Protein AF-A0A7S3JLD2-F1 (afdb_monomer_lite)

pLDDT: mean 81.45, std 19.51, range [43.16, 98.62]

Foldseek 3Di:
DKDWDDDQQQQKIFIADPVRHGDWFWKKWKWFQFPVRDIDTQDIDIAHNRRMDRRQPDDLVVLVGGAKMWMWTQDPPRGIDIDIHGHNPVSNVVVVVVVVVPPDPVVVVVVVVVVVVVVVVVPPDD

Sequence (126 aa):
SLKVAINENFGELKVTDQSEKPLAKVYVKAFSKENNGTVKFFKDGYTDIRGKFEYAQINSKKLNSVEKFAILVMSDEHGSMTREAKVPSNLVKDTEEMVTFLQPSSMNKLAHQQVRSMNRMKYKVK

Secondary structure (DSSP, 8-state):
--EEEEETTTTEEEEE-TT--B-TT-EEEEEEEETTS-EEEEEEEE--TTSEEESS-S-GGGTTTEEEEEEEEEETTTEEEEEEEEPPHHHHHHHHHHHHHTS-HHHHHHHHHHHHHHHHHHTS--

Structure (mmCIF, N/CA/C/O backbone):
data_AF-A0A7S3JLD2-F1
#
_entry.id   AF-A0A7S3JLD2-F1
#
loop_
_atom_site.group_PDB
_atom_site.id
_atom_site.type_symbol
_atom_site.label_atom_id
_atom_site.label_alt_id
_atom_site.label_comp_id
_atom_site.label_asym_id
_atom_site.label_entity_id
_atom_site.label_seq_id
_atom_site.pdbx_PDB_ins_code
_atom_site.Cartn_x
_atom_site.Cartn_y
_atom_site.Cartn_z
_atom_site.occupancy
_atom_site.B_iso_or_equiv
_atom_site.auth_seq_id
_atom_site.auth_comp_id
_atom_site.auth_asym_id
_atom_site.auth_atom_id
_atom_site.pdbx_PDB_model_num
ATOM 1 N N . SER A 1 1 ? 16.323 -5.770 -7.255 1.00 90.00 1 SER A N 1
ATOM 2 C CA . SER A 1 1 ? 15.671 -5.519 -5.953 1.00 90.00 1 SER A CA 1
ATOM 3 C C . SER A 1 1 ? 14.778 -4.300 -6.071 1.00 90.00 1 SER A C 1
ATOM 5 O O . SER A 1 1 ? 15.231 -3.293 -6.613 1.00 90.00 1 SER A O 1
ATOM 7 N N . LEU A 1 2 ? 13.532 -4.390 -5.612 1.00 96.25 2 LEU A N 1
ATOM 8 C CA . LEU A 1 2 ? 12.576 -3.280 -5.650 1.00 96.25 2 LEU A CA 1
ATOM 9 C C . LEU A 1 2 ? 12.772 -2.296 -4.482 1.00 96.25 2 LEU A C 1
ATOM 11 O O . LEU A 1 2 ? 13.235 -2.671 -3.404 1.00 96.25 2 LEU A O 1
ATOM 15 N N . LYS A 1 3 ? 12.381 -1.041 -4.691 1.00 97.88 3 LYS A N 1
ATOM 16 C CA . LYS A 1 3 ? 12.271 0.016 -3.680 1.00 97.88 3 LYS A CA 1
ATOM 17 C C . LYS A 1 3 ? 10.809 0.430 -3.544 1.00 97.88 3 LYS A C 1
ATOM 19 O O . LYS A 1 3 ? 10.086 0.480 -4.534 1.00 97.88 3 LYS A O 1
ATOM 24 N N . VAL A 1 4 ? 10.382 0.745 -2.321 1.00 98.12 4 VAL A N 1
ATOM 25 C CA . VAL A 1 4 ? 9.025 1.234 -2.027 1.00 98.12 4 VAL A CA 1
ATOM 26 C C . VAL A 1 4 ? 9.120 2.524 -1.233 1.00 98.12 4 VAL A C 1
ATOM 28 O O . VAL A 1 4 ? 9.676 2.529 -0.132 1.00 98.12 4 VAL A O 1
ATOM 31 N N . ALA A 1 5 ? 8.537 3.586 -1.779 1.00 97.81 5 ALA A N 1
ATOM 32 C CA . ALA A 1 5 ? 8.302 4.847 -1.091 1.00 97.81 5 ALA A CA 1
ATOM 33 C C . ALA A 1 5 ? 6.813 4.959 -0.743 1.00 97.81 5 ALA A C 1
ATOM 35 O O . ALA A 1 5 ? 5.963 4.771 -1.611 1.00 97.81 5 ALA A O 1
ATOM 36 N N . ILE A 1 6 ? 6.495 5.257 0.517 1.00 97.00 6 ILE A N 1
ATOM 37 C CA . ILE A 1 6 ? 5.117 5.423 0.994 1.00 97.00 6 ILE A CA 1
ATOM 38 C C . ILE A 1 6 ? 4.848 6.901 1.223 1.00 97.00 6 ILE A C 1
ATOM 40 O O . ILE A 1 6 ? 5.637 7.588 1.868 1.00 97.00 6 ILE A O 1
ATOM 44 N N . ASN A 1 7 ? 3.715 7.369 0.713 1.00 94.44 7 ASN A N 1
ATOM 45 C CA . ASN A 1 7 ? 3.199 8.699 0.965 1.00 94.44 7 ASN A CA 1
ATOM 46 C C . ASN A 1 7 ? 1.914 8.591 1.793 1.00 94.44 7 ASN A C 1
ATOM 48 O O . ASN A 1 7 ? 0.805 8.475 1.264 1.00 94.44 7 ASN A O 1
ATOM 52 N N . GLU A 1 8 ? 2.085 8.629 3.115 1.00 92.44 8 GLU A N 1
ATOM 53 C CA . GLU A 1 8 ? 0.993 8.449 4.075 1.00 92.44 8 GLU A CA 1
ATOM 54 C C . GLU A 1 8 ? -0.080 9.533 3.963 1.00 92.44 8 GLU A C 1
ATOM 56 O O . GLU A 1 8 ? -1.241 9.256 4.226 1.00 92.44 8 GLU A O 1
ATOM 61 N N . ASN A 1 9 ? 0.264 10.745 3.515 1.00 88.62 9 ASN A N 1
ATOM 62 C CA . ASN A 1 9 ? -0.693 11.851 3.402 1.00 88.62 9 ASN A CA 1
ATOM 63 C C . ASN A 1 9 ? -1.776 11.607 2.344 1.00 88.62 9 ASN A C 1
ATOM 65 O O . ASN A 1 9 ? -2.881 12.131 2.473 1.00 88.62 9 ASN A O 1
ATOM 69 N N . PHE A 1 10 ? -1.458 10.820 1.316 1.00 88.38 10 PHE A N 1
ATOM 70 C CA . PHE A 1 10 ? -2.374 10.484 0.224 1.00 88.38 10 PHE A CA 1
ATOM 71 C C . PHE A 1 10 ? -2.801 9.015 0.248 1.00 88.38 10 PHE A C 1
ATOM 73 O O . PHE A 1 10 ? -3.647 8.606 -0.540 1.00 88.38 10 PHE A O 1
ATOM 80 N N . GLY A 1 11 ? -2.234 8.208 1.149 1.00 92.88 11 GLY A N 1
ATOM 81 C CA . GLY A 1 11 ? -2.546 6.786 1.201 1.00 92.88 11 GLY A CA 1
ATOM 82 C C . GLY A 1 11 ? -2.072 6.031 -0.038 1.00 92.88 11 GLY A C 1
ATOM 83 O O . GLY A 1 11 ? -2.739 5.086 -0.465 1.00 92.88 11 GLY A O 1
ATOM 84 N N . GLU A 1 12 ? -0.950 6.460 -0.623 1.00 95.12 12 GLU A N 1
ATOM 85 C CA . GLU A 1 12 ? -0.358 5.867 -1.822 1.00 95.12 12 GLU A CA 1
ATOM 86 C C . GLU A 1 12 ? 1.065 5.361 -1.561 1.00 95.12 12 GLU A C 1
ATOM 88 O O . GLU A 1 12 ? 1.779 5.839 -0.677 1.00 95.12 12 GLU A O 1
ATOM 93 N N . LEU A 1 13 ? 1.503 4.408 -2.375 1.00 97.56 13 LEU A N 1
ATOM 94 C CA . LEU A 1 13 ? 2.898 4.001 -2.470 1.00 97.56 13 LEU A CA 1
ATOM 95 C C . LEU A 1 13 ? 3.393 4.104 -3.910 1.00 97.56 13 LEU A C 1
ATOM 97 O O . LEU A 1 13 ? 2.601 4.042 -4.850 1.00 97.56 13 LEU A O 1
ATOM 101 N N . LYS A 1 14 ? 4.710 4.233 -4.071 1.00 98.38 14 LYS A N 1
ATOM 102 C CA . LYS A 1 14 ? 5.416 4.166 -5.351 1.00 98.38 14 LYS A CA 1
ATOM 103 C C . LYS A 1 14 ? 6.483 3.080 -5.294 1.00 98.38 14 LYS A C 1
ATOM 105 O O . LYS A 1 14 ? 7.270 3.037 -4.348 1.00 98.38 14 LYS A O 1
ATOM 110 N N . VAL A 1 15 ? 6.522 2.242 -6.324 1.00 98.56 15 VAL A N 1
ATOM 111 C CA . VAL A 1 15 ? 7.505 1.174 -6.495 1.00 98.56 15 VAL A CA 1
ATOM 112 C C . VAL A 1 15 ? 8.454 1.514 -7.639 1.00 98.56 15 VAL A C 1
ATOM 114 O O . VAL A 1 15 ? 8.019 1.844 -8.747 1.00 98.56 15 VAL A O 1
ATO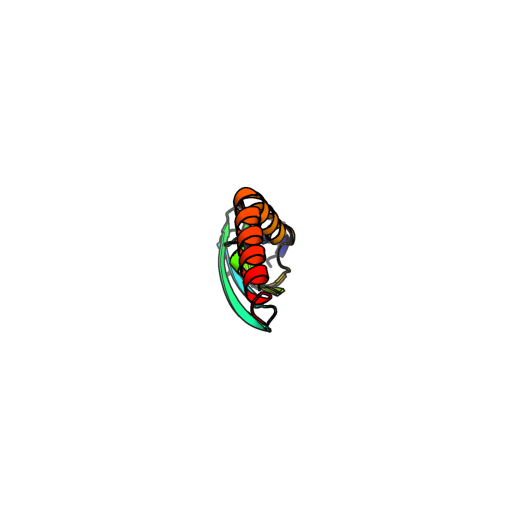M 117 N N . THR A 1 16 ? 9.753 1.419 -7.371 1.00 98.50 16 THR A N 1
ATOM 118 C CA . THR A 1 16 ? 10.826 1.626 -8.351 1.00 98.50 16 THR A CA 1
ATOM 119 C C . THR A 1 16 ? 11.866 0.508 -8.283 1.00 98.50 16 THR A C 1
ATOM 121 O O . THR A 1 16 ? 11.914 -0.255 -7.315 1.00 98.50 16 THR A O 1
ATOM 124 N N . ASP A 1 17 ? 12.693 0.372 -9.318 1.00 97.31 17 ASP A N 1
ATOM 125 C CA . ASP A 1 17 ? 13.929 -0.408 -9.234 1.00 97.31 17 ASP A CA 1
ATOM 126 C C . ASP A 1 17 ? 15.061 0.404 -8.570 1.00 97.31 17 ASP A C 1
ATOM 128 O O . ASP A 1 17 ? 14.862 1.504 -8.048 1.00 97.31 17 ASP A O 1
ATOM 132 N N . GLN A 1 18 ? 16.279 -0.142 -8.559 1.00 95.88 18 GLN A N 1
ATOM 133 C CA . GLN A 1 18 ? 17.431 0.548 -7.969 1.00 95.88 18 GLN A CA 1
ATOM 134 C C . GLN A 1 18 ? 17.848 1.813 -8.732 1.00 95.88 18 GLN A C 1
ATOM 136 O O . GLN A 1 18 ? 18.451 2.698 -8.124 1.00 95.88 18 GLN A O 1
ATOM 141 N N . SER A 1 19 ? 17.499 1.898 -10.016 1.00 96.31 19 SER A N 1
ATOM 142 C CA . SER A 1 19 ? 17.762 3.015 -10.925 1.00 96.31 19 SER A CA 1
ATOM 143 C C . SER A 1 19 ? 16.627 4.047 -10.936 1.00 96.31 19 SER A C 1
ATOM 145 O O . SER A 1 19 ? 16.598 4.910 -11.808 1.00 96.31 19 SER A O 1
ATOM 147 N N . GLU A 1 20 ? 15.693 3.968 -9.979 1.00 96.75 20 GLU A N 1
ATOM 148 C CA . GLU A 1 20 ? 14.512 4.834 -9.860 1.00 96.75 20 GLU A CA 1
ATOM 149 C C . GLU A 1 20 ? 13.504 4.713 -11.016 1.00 96.75 20 GLU A C 1
ATOM 151 O O . GLU A 1 20 ? 12.576 5.523 -11.137 1.00 96.75 20 GLU A O 1
ATOM 156 N N . LYS A 1 21 ? 13.614 3.664 -11.841 1.00 97.75 21 LYS A N 1
ATOM 157 C CA . LYS A 1 21 ? 12.628 3.375 -12.882 1.00 97.75 21 LYS A CA 1
ATOM 158 C C . LYS A 1 21 ? 11.332 2.881 -12.230 1.00 97.75 21 LYS A C 1
ATOM 160 O O . LYS A 1 21 ? 11.383 1.948 -11.427 1.00 97.75 21 LYS A O 1
ATOM 165 N N . PRO A 1 22 ? 10.162 3.449 -12.570 1.00 98.38 22 PRO A N 1
ATOM 166 C CA . PRO A 1 22 ? 8.883 2.956 -12.070 1.00 98.38 22 PRO A CA 1
ATOM 167 C C . PR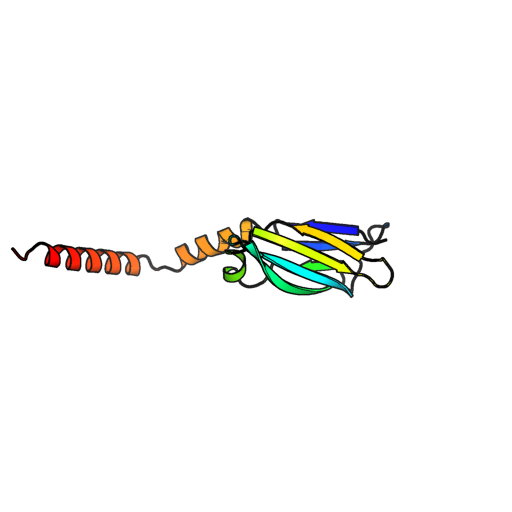O A 1 22 ? 8.607 1.506 -12.473 1.00 98.38 22 PRO A C 1
ATOM 169 O O . PRO A 1 22 ? 8.800 1.133 -13.632 1.00 98.38 22 PRO A O 1
ATOM 172 N N . LEU A 1 23 ? 8.100 0.712 -11.527 1.00 98.44 23 LEU A N 1
ATOM 173 C CA . LEU A 1 23 ? 7.719 -0.680 -11.756 1.00 98.44 23 LEU A CA 1
ATOM 174 C C . LEU A 1 23 ? 6.193 -0.819 -11.777 1.00 98.44 23 LEU A C 1
ATOM 176 O O . LEU A 1 23 ? 5.535 -0.749 -10.738 1.00 98.44 23 LEU A O 1
ATOM 180 N N . ALA A 1 24 ? 5.636 -1.016 -12.971 1.00 97.94 24 ALA A N 1
ATOM 181 C CA . ALA A 1 24 ? 4.219 -1.312 -13.175 1.00 97.94 24 ALA A CA 1
ATOM 182 C C . ALA A 1 24 ? 3.905 -2.788 -12.893 1.00 97.94 24 ALA A C 1
ATOM 184 O O . ALA A 1 24 ? 4.798 -3.633 -12.946 1.00 97.94 24 ALA A O 1
ATOM 185 N N . LYS A 1 25 ? 2.626 -3.106 -12.658 1.00 97.88 25 LYS A N 1
ATOM 186 C CA . LYS A 1 25 ? 2.139 -4.480 -12.429 1.00 97.88 25 LYS A CA 1
ATOM 187 C C . LYS A 1 25 ? 2.793 -5.195 -11.237 1.00 97.88 25 LYS A C 1
ATOM 189 O O . LYS A 1 25 ? 2.767 -6.419 -11.161 1.00 97.88 25 LYS A O 1
ATOM 194 N N . VAL A 1 26 ? 3.342 -4.450 -10.281 1.00 98.62 26 VAL A N 1
ATOM 195 C CA . VAL A 1 26 ? 3.816 -5.007 -9.010 1.00 98.62 26 VAL A CA 1
ATOM 196 C C . VAL A 1 26 ? 2.601 -5.272 -8.137 1.00 98.62 26 VAL A C 1
ATOM 198 O O . VAL A 1 26 ? 1.772 -4.381 -7.951 1.00 98.62 26 VAL A O 1
ATOM 201 N N . TYR A 1 27 ? 2.481 -6.490 -7.617 1.00 98.56 27 TYR A N 1
ATOM 202 C CA . TYR A 1 27 ? 1.361 -6.872 -6.772 1.00 98.56 27 TYR A CA 1
ATOM 203 C C . TYR A 1 27 ? 1.470 -6.207 -5.400 1.00 98.56 27 TYR A C 1
ATOM 205 O O . TYR A 1 27 ? 2.536 -6.204 -4.780 1.00 98.56 27 TYR A O 1
ATOM 213 N N . VAL A 1 28 ? 0.360 -5.664 -4.909 1.00 98.56 28 VAL A N 1
ATOM 214 C CA . VAL A 1 28 ? 0.261 -5.034 -3.595 1.00 98.56 28 VAL A CA 1
ATOM 215 C C . VAL A 1 28 ? -0.939 -5.600 -2.852 1.00 98.56 28 VAL A C 1
ATOM 217 O O . VAL A 1 28 ? -2.044 -5.613 -3.385 1.00 98.56 28 VAL A O 1
ATOM 220 N N . LYS A 1 29 ? -0.744 -6.016 -1.598 1.00 98.06 29 LYS A N 1
ATOM 221 C CA . LYS A 1 29 ? -1.817 -6.450 -0.692 1.00 98.06 29 LYS A CA 1
ATOM 222 C C . LYS A 1 29 ? -1.709 -5.711 0.637 1.00 98.06 29 LYS A C 1
ATOM 224 O O . LYS A 1 29 ? -0.685 -5.794 1.309 1.00 98.06 29 LYS A O 1
ATOM 229 N N . ALA A 1 30 ? -2.769 -5.009 1.019 1.00 96.88 30 ALA A N 1
ATOM 230 C CA . ALA A 1 30 ? -2.862 -4.230 2.244 1.00 96.88 30 ALA A CA 1
ATOM 231 C C . ALA A 1 30 ? -3.858 -4.856 3.233 1.00 96.88 30 ALA A C 1
ATOM 233 O O . ALA A 1 30 ? -5.006 -5.173 2.901 1.00 96.88 30 ALA A O 1
ATOM 234 N N . PHE A 1 31 ? -3.414 -4.976 4.477 1.00 96.81 31 PHE A N 1
ATOM 235 C CA . PHE A 1 31 ? -4.214 -5.345 5.637 1.00 96.81 31 PHE A CA 1
ATOM 236 C C . PHE A 1 31 ? -4.338 -4.138 6.558 1.00 96.81 31 PHE A C 1
ATOM 238 O O . PHE A 1 31 ? -3.391 -3.368 6.701 1.00 96.81 31 PHE A O 1
ATOM 245 N N . SER A 1 32 ? -5.489 -3.988 7.204 1.00 95.12 32 SER A N 1
ATOM 246 C CA . SER A 1 32 ? -5.714 -2.957 8.216 1.00 95.12 32 SER A CA 1
ATOM 247 C C . SER A 1 32 ? -5.771 -3.591 9.597 1.00 95.12 32 SER A C 1
ATOM 249 O O . SER A 1 32 ? -6.488 -4.580 9.780 1.00 95.12 32 SER A O 1
ATOM 251 N N . LYS A 1 33 ? -5.084 -2.988 10.563 1.00 95.75 33 LYS A N 1
ATOM 252 C CA . LYS A 1 33 ? -5.329 -3.210 11.986 1.00 95.75 33 LYS A CA 1
ATOM 253 C C . LYS A 1 33 ? -6.280 -2.125 12.477 1.00 95.75 33 LYS A C 1
ATOM 255 O O . LYS A 1 33 ? -6.021 -0.946 12.249 1.00 95.75 33 LYS A O 1
ATOM 260 N N . GLU A 1 34 ? -7.375 -2.515 13.109 1.00 93.19 34 GLU A N 1
ATOM 261 C CA . GLU A 1 34 ? -8.340 -1.596 13.706 1.00 93.19 34 GLU A CA 1
ATOM 262 C C . GLU A 1 34 ? -7.977 -1.217 15.146 1.00 93.19 34 GLU A C 1
ATOM 264 O O . GLU A 1 34 ? -7.239 -1.937 15.817 1.00 93.19 34 GLU A O 1
ATOM 269 N N . ASN A 1 35 ? -8.569 -0.133 15.655 1.00 90.44 35 ASN A N 1
ATOM 270 C CA . ASN A 1 35 ? -8.380 0.348 17.031 1.00 90.44 35 ASN A CA 1
ATOM 271 C C . ASN A 1 35 ? -8.766 -0.691 18.105 1.00 90.44 35 ASN A C 1
ATOM 273 O O . ASN A 1 35 ? -8.249 -0.656 19.216 1.00 90.44 35 ASN A O 1
ATOM 277 N N . ASN A 1 36 ? -9.667 -1.629 17.785 1.00 92.75 36 ASN A N 1
ATOM 278 C CA . ASN A 1 36 ? -10.045 -2.744 18.667 1.00 92.75 36 ASN A CA 1
ATOM 279 C C . ASN A 1 36 ? -9.074 -3.945 18.582 1.00 92.75 36 ASN A C 1
ATOM 281 O O . ASN A 1 36 ? -9.336 -4.986 19.177 1.00 92.75 36 ASN A O 1
ATOM 285 N N . GLY A 1 37 ? -7.986 -3.831 17.813 1.00 94.06 37 GLY A N 1
ATOM 286 C CA . GLY A 1 37 ? -7.000 -4.887 17.585 1.00 94.06 37 GLY A CA 1
ATOM 287 C C . GLY A 1 37 ? -7.327 -5.854 16.443 1.00 94.06 37 GLY A C 1
ATOM 288 O O . GLY A 1 37 ? -6.474 -6.666 16.089 1.00 94.06 37 GLY A O 1
ATOM 289 N N . THR A 1 38 ? -8.512 -5.769 15.829 1.00 95.56 38 THR A N 1
ATOM 290 C CA . THR A 1 38 ? -8.914 -6.650 14.721 1.00 95.56 38 THR A CA 1
ATOM 291 C C . THR A 1 38 ? -8.037 -6.408 13.500 1.00 95.56 38 THR A C 1
ATOM 293 O O . THR A 1 38 ? -7.887 -5.275 13.046 1.00 95.56 38 THR A O 1
ATOM 296 N N . VAL A 1 39 ? -7.497 -7.480 12.922 1.00 96.12 39 VAL A N 1
ATOM 297 C CA . VAL A 1 39 ? -6.762 -7.430 11.654 1.00 96.12 39 VAL A CA 1
ATOM 298 C C . VAL A 1 39 ? -7.638 -8.004 10.553 1.00 96.12 39 VAL A C 1
ATOM 300 O O . VAL A 1 39 ? -8.187 -9.095 10.691 1.00 96.12 39 VAL A O 1
ATOM 303 N N . LYS A 1 40 ? -7.766 -7.277 9.443 1.00 94.69 40 LYS A N 1
ATOM 304 C CA . LYS A 1 40 ? -8.575 -7.707 8.299 1.00 94.69 40 LYS A CA 1
ATOM 305 C C . LYS A 1 40 ? -7.931 -7.337 6.973 1.00 94.69 40 LYS A C 1
ATOM 307 O O . LYS A 1 40 ? -7.154 -6.384 6.878 1.00 94.69 40 LYS A O 1
ATOM 312 N N . PHE A 1 41 ? -8.293 -8.085 5.936 1.00 94.44 41 PHE A N 1
ATOM 313 C CA . PHE A 1 41 ? -8.008 -7.701 4.560 1.00 94.44 41 PHE A CA 1
ATOM 314 C C . PHE A 1 41 ? -8.667 -6.351 4.250 1.00 94.44 41 PHE A C 1
ATOM 316 O O . PHE A 1 41 ? -9.849 -6.155 4.549 1.00 94.44 41 PHE A O 1
ATOM 323 N N . PHE A 1 42 ? -7.900 -5.429 3.666 1.00 92.94 42 PHE A N 1
ATOM 324 C CA . PHE A 1 42 ? -8.397 -4.105 3.302 1.00 92.94 42 PHE A CA 1
ATOM 325 C C . PHE A 1 42 ? -8.563 -3.960 1.790 1.00 92.94 42 PHE A C 1
ATOM 327 O O . PHE A 1 42 ? -9.664 -3.668 1.317 1.00 92.94 42 PHE A O 1
ATOM 334 N N . LYS A 1 43 ? -7.475 -4.162 1.039 1.00 94.12 43 LYS A N 1
ATOM 335 C CA . LYS A 1 43 ? -7.434 -4.015 -0.421 1.00 94.12 43 LYS A CA 1
ATOM 336 C C . LYS A 1 43 ? -6.217 -4.734 -0.992 1.00 94.12 43 LYS A C 1
ATOM 338 O O . LYS A 1 43 ? -5.188 -4.833 -0.329 1.00 94.12 43 LYS A O 1
ATOM 343 N N . ASP A 1 44 ? -6.300 -5.162 -2.240 1.00 97.19 44 ASP A N 1
ATOM 344 C CA . ASP A 1 44 ? -5.144 -5.512 -3.056 1.00 97.19 44 ASP A CA 1
ATOM 345 C C . ASP A 1 44 ? -5.290 -5.003 -4.494 1.00 97.19 44 ASP A C 1
ATOM 347 O O . ASP A 1 44 ? -6.288 -4.380 -4.865 1.00 97.19 44 ASP A O 1
ATOM 351 N N . GLY A 1 45 ? -4.236 -5.193 -5.278 1.00 97.69 45 GLY A N 1
ATOM 352 C CA . GLY A 1 45 ? -4.207 -4.873 -6.693 1.00 97.69 45 GLY A CA 1
ATOM 353 C C . GLY A 1 45 ? -2.779 -4.778 -7.202 1.00 97.69 45 GLY A C 1
ATOM 354 O O . GLY A 1 45 ? -1.861 -5.374 -6.639 1.00 97.69 45 GLY A O 1
ATOM 355 N N . TYR A 1 46 ? -2.602 -4.027 -8.281 1.00 98.38 46 TYR A N 1
ATOM 356 C CA . TYR A 1 46 ? -1.323 -3.889 -8.963 1.00 98.38 46 TYR A CA 1
ATOM 357 C C . TYR A 1 46 ? -0.960 -2.421 -9.137 1.00 98.38 46 TYR A C 1
ATOM 359 O O . TYR A 1 46 ? -1.847 -1.576 -9.280 1.00 98.38 46 TYR A O 1
ATOM 367 N N . THR A 1 47 ? 0.337 -2.121 -9.148 1.00 98.50 47 THR A N 1
ATOM 368 C CA . THR A 1 47 ? 0.813 -0.774 -9.465 1.00 98.50 47 THR A CA 1
ATOM 369 C C . THR A 1 47 ? 0.478 -0.375 -10.903 1.00 98.50 47 THR A C 1
ATOM 371 O O . THR A 1 47 ? 0.532 -1.195 -11.827 1.00 98.50 47 THR A O 1
ATOM 374 N N . ASP A 1 48 ? 0.158 0.903 -11.100 1.00 97.94 48 ASP A N 1
ATOM 375 C CA . ASP A 1 48 ? -0.086 1.490 -12.418 1.00 97.94 48 ASP A CA 1
ATOM 376 C C . ASP A 1 48 ? 1.216 1.684 -13.231 1.00 97.94 48 ASP A C 1
ATOM 378 O O . ASP A 1 48 ? 2.317 1.347 -12.792 1.00 97.94 48 ASP A O 1
ATOM 382 N N . ILE A 1 49 ? 1.114 2.278 -14.427 1.00 98.12 49 ILE A N 1
ATOM 383 C CA . ILE A 1 49 ? 2.271 2.567 -15.300 1.00 98.12 49 ILE A CA 1
ATOM 384 C C . ILE A 1 49 ? 3.307 3.524 -14.679 1.00 98.12 49 ILE A C 1
ATOM 386 O O . ILE A 1 49 ? 4.430 3.620 -15.169 1.00 98.12 49 ILE A O 1
ATOM 390 N N . ARG A 1 50 ? 2.948 4.242 -13.610 1.00 97.94 50 ARG A N 1
ATOM 391 C CA . ARG A 1 50 ? 3.823 5.144 -12.845 1.00 97.94 50 ARG A CA 1
ATOM 392 C C . ARG A 1 50 ? 4.415 4.450 -11.616 1.00 97.94 50 ARG A C 1
ATOM 394 O O . ARG A 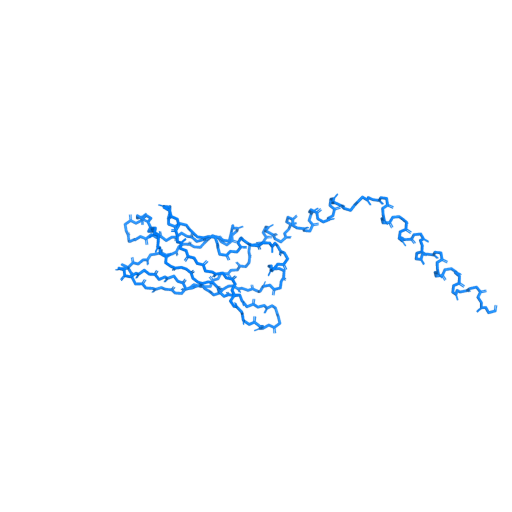1 50 ? 5.095 5.106 -10.821 1.00 97.94 50 ARG A O 1
ATOM 401 N N . GLY A 1 51 ? 4.168 3.149 -11.458 1.00 98.31 51 GLY A N 1
ATOM 402 C CA . GLY A 1 51 ? 4.564 2.359 -10.302 1.00 98.31 51 GLY A CA 1
ATOM 403 C C . GLY A 1 51 ? 3.779 2.704 -9.040 1.00 98.31 51 GLY A C 1
ATOM 404 O O . GLY A 1 51 ? 4.254 2.411 -7.947 1.00 98.31 51 GLY A O 1
ATOM 405 N N . LYS A 1 52 ? 2.616 3.355 -9.159 1.00 98.19 52 LYS A N 1
ATOM 406 C CA . LYS A 1 52 ? 1.826 3.823 -8.019 1.00 98.19 52 LYS A CA 1
ATOM 407 C C . LYS A 1 52 ? 0.703 2.866 -7.651 1.00 98.19 52 LYS A C 1
ATOM 409 O O . LYS A 1 52 ? 0.112 2.231 -8.520 1.00 98.19 52 LYS A O 1
ATOM 414 N N . PHE A 1 53 ? 0.387 2.802 -6.361 1.00 97.56 53 PHE A N 1
ATOM 415 C CA . PHE A 1 53 ? -0.778 2.090 -5.840 1.00 97.56 53 PHE A CA 1
ATOM 416 C C . PHE A 1 53 ? -1.384 2.825 -4.638 1.00 97.56 53 PHE A C 1
ATOM 418 O O . PHE A 1 53 ? -0.683 3.144 -3.679 1.00 97.56 53 PHE A O 1
ATOM 425 N N . GLU A 1 54 ? -2.696 3.049 -4.669 1.00 94.56 54 GLU A N 1
ATOM 426 C CA . GLU A 1 54 ? -3.467 3.673 -3.588 1.00 94.56 54 GLU A CA 1
ATOM 427 C C . GLU A 1 54 ? -3.985 2.607 -2.609 1.00 94.56 54 GLU A C 1
ATOM 429 O O . GLU A 1 54 ? -4.957 1.889 -2.893 1.00 94.56 54 GLU A O 1
ATOM 434 N N . TYR A 1 55 ? -3.349 2.511 -1.439 1.00 93.25 55 TYR A N 1
ATOM 435 C CA . TYR A 1 55 ? -3.675 1.514 -0.419 1.00 93.25 55 TYR A CA 1
ATOM 436 C C . TYR A 1 55 ? -4.793 1.953 0.533 1.00 93.25 55 TYR A C 1
ATOM 438 O O . TYR A 1 55 ? -5.485 1.085 1.057 1.00 93.25 55 TYR A O 1
ATOM 446 N N . ALA A 1 56 ? -5.004 3.260 0.740 1.00 89.50 56 ALA A N 1
ATOM 447 C CA . ALA A 1 56 ? -6.020 3.772 1.672 1.00 89.50 56 ALA A CA 1
ATOM 448 C C . ALA A 1 56 ? -7.196 4.508 0.999 1.00 89.50 56 ALA A C 1
ATOM 450 O O . ALA A 1 56 ? -8.106 4.959 1.688 1.00 89.50 56 ALA A O 1
ATOM 451 N N . GLN A 1 57 ? -7.239 4.602 -0.334 1.00 76.25 57 GLN A N 1
ATOM 452 C CA . GLN A 1 57 ? -8.316 5.297 -1.050 1.00 76.25 57 GLN A CA 1
ATOM 453 C C . GLN A 1 57 ? -9.508 4.362 -1.323 1.00 76.25 57 GLN A C 1
ATOM 455 O O . GLN A 1 57 ? -9.651 3.799 -2.407 1.00 76.25 57 GLN A O 1
ATOM 460 N N . ILE A 1 58 ? -10.345 4.145 -0.304 1.00 63.47 58 ILE A N 1
ATOM 461 C CA . ILE A 1 58 ? -11.681 3.523 -0.381 1.00 63.47 58 ILE A CA 1
ATOM 462 C C . ILE A 1 58 ? -12.546 4.182 0.704 1.00 63.47 58 ILE A C 1
ATOM 464 O O . ILE A 1 58 ? -12.100 4.247 1.841 1.00 63.47 58 ILE A O 1
ATOM 468 N N . ASN A 1 59 ? -13.761 4.637 0.354 1.00 62.34 59 ASN A N 1
ATOM 469 C CA . ASN A 1 59 ? -14.814 5.220 1.215 1.00 62.34 59 ASN A CA 1
ATOM 470 C C . ASN A 1 59 ? -14.421 5.507 2.678 1.00 62.34 59 ASN A C 1
ATOM 472 O O . ASN A 1 59 ? -14.320 4.580 3.487 1.00 62.34 59 ASN A O 1
ATOM 476 N N . SER A 1 60 ? -14.350 6.791 3.043 1.00 61.22 60 SER A N 1
ATOM 477 C CA . SER A 1 60 ? -13.846 7.318 4.324 1.00 61.22 60 SER A CA 1
ATOM 478 C C . SER A 1 60 ? -14.367 6.600 5.577 1.00 61.22 60 SER A C 1
ATOM 480 O O . SER A 1 60 ? -13.628 6.407 6.536 1.00 61.22 60 SER A O 1
ATOM 482 N N . LYS A 1 61 ? -15.609 6.088 5.553 1.00 62.53 61 LYS A N 1
ATOM 483 C CA . LYS A 1 61 ? -16.195 5.313 6.665 1.00 62.53 61 LYS A CA 1
ATOM 484 C C . LYS A 1 61 ? -15.365 4.092 7.082 1.00 62.53 61 LYS A C 1
ATOM 486 O O . LYS A 1 61 ? -15.412 3.718 8.248 1.00 62.53 61 LYS A O 1
ATOM 491 N N . LYS A 1 62 ? -14.630 3.456 6.160 1.00 68.81 62 LYS A N 1
ATOM 492 C CA . LYS A 1 62 ? -13.784 2.292 6.476 1.00 68.81 62 LYS A CA 1
ATOM 493 C C . LYS A 1 62 ? -12.464 2.670 7.150 1.00 68.81 62 LYS A C 1
ATOM 495 O O . LYS A 1 62 ? -11.844 1.782 7.720 1.00 68.81 62 LYS A O 1
ATOM 500 N N . LEU A 1 63 ? -12.036 3.931 7.070 1.00 80.75 63 LEU A N 1
ATOM 501 C CA . LEU A 1 63 ? -10.759 4.394 7.618 1.00 80.75 63 LEU A CA 1
ATOM 502 C C . LEU A 1 63 ? -10.868 4.818 9.086 1.00 80.75 63 LEU A C 1
ATOM 504 O O . LEU A 1 63 ? -9.888 4.701 9.810 1.00 80.75 63 LEU A O 1
ATOM 508 N N . ASN A 1 64 ? -12.053 5.232 9.546 1.00 80.88 64 ASN A N 1
ATOM 509 C CA . ASN A 1 64 ? -12.261 5.715 10.919 1.00 80.88 64 ASN A CA 1
ATOM 510 C C . ASN A 1 64 ? -11.899 4.685 12.003 1.00 80.88 64 ASN A C 1
ATOM 512 O O . ASN A 1 64 ? -11.523 5.062 13.110 1.00 80.88 64 ASN A O 1
ATOM 516 N N . SER A 1 65 ? -12.036 3.388 11.713 1.00 84.62 65 SER A N 1
ATOM 517 C CA . SER A 1 65 ? -11.682 2.321 12.654 1.00 84.62 65 SER A CA 1
ATOM 518 C C . SER A 1 65 ? -10.233 1.855 12.531 1.00 84.62 65 SER A C 1
ATOM 520 O O . SER A 1 65 ? -9.815 1.053 13.361 1.00 84.62 65 SER A O 1
ATOM 522 N N . VAL A 1 66 ? -9.474 2.312 11.529 1.00 90.56 66 VAL A N 1
ATOM 523 C CA . VAL A 1 66 ? -8.127 1.810 11.226 1.00 90.56 66 VAL A CA 1
ATOM 524 C C . VAL A 1 66 ? -7.077 2.546 12.060 1.00 90.56 66 VAL A C 1
ATOM 526 O O . VAL A 1 66 ? -7.025 3.768 12.079 1.00 90.56 66 VAL A O 1
ATOM 529 N N . GLU A 1 67 ? -6.211 1.780 12.718 1.00 92.38 67 GLU A N 1
ATOM 530 C CA . GLU A 1 67 ? -5.034 2.259 13.450 1.00 92.38 67 GLU A CA 1
ATOM 531 C C . GLU A 1 67 ? -3.832 2.384 12.499 1.00 92.38 67 GLU A C 1
ATOM 533 O O . GLU A 1 67 ? -3.162 3.415 12.439 1.00 92.38 67 GLU A O 1
ATOM 538 N N . LYS A 1 68 ? -3.557 1.319 11.734 1.00 95.00 68 LYS A N 1
ATOM 539 C CA . LYS A 1 68 ? -2.426 1.240 10.800 1.00 95.00 68 LYS A CA 1
ATOM 540 C C . LYS A 1 68 ? -2.626 0.175 9.726 1.00 95.00 68 LYS A C 1
ATOM 542 O O . LYS A 1 68 ? -3.478 -0.708 9.850 1.00 95.00 68 LYS A O 1
ATOM 547 N N . PHE A 1 69 ? -1.788 0.232 8.699 1.00 96.50 69 PHE A N 1
ATOM 548 C CA . PHE A 1 69 ? -1.729 -0.738 7.614 1.00 96.50 69 PHE A CA 1
ATOM 549 C C . PHE A 1 69 ? -0.458 -1.581 7.671 1.00 96.50 69 PHE A C 1
ATOM 551 O O . PHE A 1 69 ? 0.616 -1.075 7.991 1.00 96.50 69 PHE A O 1
ATOM 558 N N . ALA A 1 70 ? -0.588 -2.849 7.284 1.00 97.88 70 ALA A N 1
ATOM 559 C CA . ALA A 1 70 ? 0.516 -3.713 6.887 1.00 97.88 70 ALA A CA 1
ATOM 560 C C . ALA A 1 70 ? 0.378 -4.016 5.390 1.00 97.88 70 ALA A C 1
ATOM 562 O O . ALA A 1 70 ? -0.679 -4.453 4.936 1.00 97.88 70 ALA A O 1
ATOM 563 N N . ILE A 1 71 ? 1.430 -3.757 4.619 1.00 98.31 71 ILE A N 1
ATOM 564 C CA . ILE A 1 71 ? 1.412 -3.778 3.157 1.00 98.31 71 ILE A CA 1
ATOM 565 C C . ILE A 1 71 ? 2.487 -4.742 2.664 1.00 98.31 71 ILE A C 1
ATOM 567 O O . ILE A 1 71 ? 3.666 -4.566 2.961 1.00 98.31 71 ILE A O 1
ATOM 571 N N . LEU A 1 72 ? 2.080 -5.741 1.887 1.00 98.56 72 LEU A N 1
ATOM 572 C CA . LEU A 1 72 ? 2.958 -6.605 1.106 1.00 98.56 72 LEU A CA 1
ATOM 573 C C . LEU A 1 72 ? 3.081 -6.045 -0.312 1.00 98.56 72 LEU A C 1
ATOM 575 O O . LEU A 1 72 ? 2.067 -5.765 -0.946 1.00 98.56 72 LEU A O 1
ATOM 579 N N . VAL A 1 73 ? 4.312 -5.935 -0.808 1.00 98.62 73 VAL A N 1
ATOM 580 C CA . VAL A 1 73 ? 4.646 -5.565 -2.188 1.00 98.62 73 VAL A CA 1
ATOM 581 C C . VAL A 1 73 ? 5.470 -6.694 -2.798 1.00 98.62 73 VAL A C 1
ATOM 583 O O . VAL A 1 73 ? 6.483 -7.085 -2.221 1.00 98.62 73 VAL A O 1
ATOM 586 N N . MET A 1 74 ? 5.046 -7.230 -3.942 1.00 98.44 74 MET A N 1
ATOM 587 C CA . MET A 1 74 ? 5.637 -8.421 -4.556 1.00 98.44 74 MET A CA 1
ATOM 588 C C . MET A 1 74 ? 5.797 -8.254 -6.069 1.00 98.44 74 MET A C 1
ATOM 590 O O . MET A 1 74 ? 4.849 -7.927 -6.781 1.00 98.44 74 MET A O 1
ATOM 594 N N . SER A 1 75 ? 7.013 -8.490 -6.548 1.00 97.88 75 SER A N 1
ATOM 595 C CA . SER A 1 75 ? 7.395 -8.525 -7.955 1.00 97.88 75 SER A CA 1
ATOM 596 C C . SER A 1 75 ? 8.086 -9.850 -8.251 1.00 97.88 75 SER A C 1
ATOM 598 O O . SER A 1 75 ? 9.031 -10.217 -7.553 1.00 97.88 75 SER A O 1
ATOM 600 N N . ASP A 1 76 ? 7.669 -10.518 -9.323 1.00 95.12 76 ASP A N 1
ATOM 601 C CA . ASP A 1 76 ? 8.258 -11.795 -9.740 1.00 95.12 76 ASP A CA 1
ATOM 602 C C . ASP A 1 76 ? 9.755 -11.662 -10.080 1.00 95.12 76 ASP A C 1
ATOM 604 O O . ASP A 1 76 ? 10.547 -12.553 -9.795 1.00 95.12 76 ASP A O 1
ATOM 608 N N . GLU A 1 77 ? 10.164 -10.513 -10.627 1.00 96.31 77 GLU A N 1
ATOM 609 C CA . GLU A 1 77 ? 11.547 -10.255 -11.056 1.00 96.31 77 GLU A CA 1
ATOM 610 C C . GLU A 1 77 ? 12.394 -9.532 -9.996 1.00 96.31 77 GLU A C 1
ATOM 612 O O . GLU A 1 77 ? 13.614 -9.686 -9.946 1.00 96.31 77 GLU A O 1
ATOM 617 N N . HIS A 1 78 ? 11.770 -8.698 -9.154 1.00 96.44 78 HIS A N 1
ATOM 618 C CA . HIS A 1 78 ? 12.494 -7.782 -8.262 1.00 96.44 78 HIS A CA 1
ATOM 619 C C . HIS A 1 78 ? 12.410 -8.166 -6.777 1.00 96.44 78 HIS A C 1
ATOM 621 O O . HIS A 1 78 ? 13.014 -7.472 -5.948 1.00 96.44 78 HIS A O 1
ATOM 627 N N . GLY A 1 79 ? 11.710 -9.258 -6.452 1.00 96.62 79 GLY A N 1
ATOM 628 C CA . GLY A 1 79 ? 11.524 -9.789 -5.103 1.00 96.62 79 GLY A CA 1
ATOM 629 C C . GLY A 1 79 ? 10.278 -9.242 -4.402 1.00 96.62 79 GLY A C 1
ATOM 630 O O . GLY A 1 79 ? 9.359 -8.722 -5.028 1.00 96.62 79 GLY A O 1
ATOM 631 N N . SER A 1 80 ? 10.241 -9.336 -3.075 1.00 97.25 80 SER A N 1
ATOM 632 C CA . SER A 1 80 ? 9.121 -8.847 -2.263 1.00 97.25 80 SER A CA 1
ATOM 633 C C . SER A 1 80 ? 9.594 -8.092 -1.029 1.00 97.25 80 SER A C 1
ATOM 635 O O . SER A 1 80 ? 10.676 -8.363 -0.511 1.00 97.25 80 SER A O 1
ATOM 637 N N . MET A 1 81 ? 8.759 -7.197 -0.505 1.00 97.31 81 MET A N 1
ATOM 638 C CA . MET A 1 81 ? 8.973 -6.580 0.802 1.00 97.31 81 MET A CA 1
ATOM 639 C C . MET A 1 81 ? 7.663 -6.252 1.507 1.00 97.31 81 MET A C 1
ATOM 641 O O . MET A 1 81 ? 6.621 -6.083 0.875 1.00 97.31 81 MET A O 1
ATOM 645 N N . THR A 1 82 ? 7.744 -6.090 2.824 1.00 97.88 82 THR A N 1
ATOM 646 C CA . THR A 1 82 ? 6.652 -5.584 3.651 1.00 97.88 82 THR A CA 1
ATOM 647 C C . THR A 1 82 ? 6.929 -4.159 4.131 1.00 97.88 82 THR A C 1
ATOM 649 O O . THR A 1 82 ? 8.082 -3.726 4.276 1.00 97.88 82 THR A O 1
ATOM 652 N N . ARG A 1 83 ? 5.855 -3.404 4.358 1.00 97.81 83 ARG A N 1
ATOM 653 C CA . ARG A 1 83 ? 5.874 -2.058 4.936 1.00 97.81 83 ARG A CA 1
ATOM 654 C C . ARG A 1 83 ? 4.703 -1.865 5.887 1.00 97.81 83 ARG A C 1
ATOM 656 O O . ARG A 1 83 ? 3.635 -2.433 5.678 1.00 97.81 83 ARG A O 1
ATOM 663 N N . GLU A 1 84 ? 4.900 -1.026 6.893 1.00 97.31 84 GLU A N 1
ATOM 664 C CA . GLU A 1 84 ? 3.807 -0.479 7.693 1.00 97.31 84 GLU A CA 1
ATOM 665 C C . GLU A 1 84 ? 3.540 0.971 7.280 1.00 97.31 84 GLU A C 1
ATOM 667 O O . GLU A 1 84 ? 4.465 1.670 6.863 1.00 97.31 84 GLU A O 1
ATOM 672 N N . ALA A 1 85 ? 2.285 1.409 7.381 1.00 95.75 85 ALA A N 1
ATOM 673 C CA . ALA A 1 85 ? 1.891 2.783 7.081 1.00 95.75 85 ALA A CA 1
ATOM 674 C C . ALA A 1 85 ? 0.745 3.251 7.980 1.00 95.75 85 ALA A C 1
ATOM 676 O O . ALA A 1 85 ? -0.132 2.467 8.356 1.00 95.75 85 ALA A O 1
ATOM 677 N N . LYS A 1 86 ? 0.725 4.543 8.296 1.00 91.75 86 LYS A N 1
ATOM 678 C CA . LYS A 1 86 ? -0.364 5.195 9.027 1.00 91.75 86 LYS A CA 1
ATOM 679 C C . LYS A 1 86 ? -1.551 5.501 8.114 1.00 91.75 86 LYS A C 1
ATOM 681 O O . LYS A 1 86 ? -1.443 5.518 6.883 1.00 91.75 86 LYS A O 1
ATOM 686 N N . VAL A 1 87 ? -2.700 5.743 8.741 1.00 87.81 87 VAL A N 1
ATOM 687 C CA . VAL A 1 87 ? -3.886 6.268 8.057 1.00 87.81 87 VAL A CA 1
ATOM 688 C C . VAL A 1 87 ? -3.624 7.715 7.620 1.00 87.81 87 VAL A C 1
ATOM 690 O O . VAL A 1 87 ? -3.076 8.486 8.413 1.00 87.81 87 VAL A O 1
ATOM 693 N N . PRO A 1 88 ? -4.024 8.115 6.399 1.00 84.31 88 PRO A N 1
ATOM 694 C CA . PRO A 1 88 ? -3.890 9.496 5.953 1.00 84.31 88 PRO A CA 1
ATOM 695 C C . PRO A 1 88 ? -4.694 10.451 6.839 1.00 84.31 88 PRO A C 1
ATOM 697 O O . PRO A 1 88 ? -5.920 10.362 6.919 1.00 84.31 88 PRO A O 1
ATOM 700 N N . SER A 1 89 ? -4.012 11.395 7.488 1.00 73.38 89 SER A N 1
ATOM 701 C CA . SER A 1 89 ? -4.624 12.352 8.423 1.00 73.38 89 SER A CA 1
ATOM 702 C C . SER A 1 89 ? -5.595 13.327 7.750 1.00 73.38 89 SER A C 1
ATOM 704 O O . SER A 1 89 ? -6.496 13.843 8.408 1.00 73.38 89 SER A O 1
ATOM 706 N N . ASN A 1 90 ? -5.444 13.560 6.444 1.00 64.75 90 ASN A N 1
ATOM 707 C CA . ASN A 1 90 ? -6.284 14.483 5.678 1.00 64.75 90 ASN A CA 1
ATOM 708 C C . ASN A 1 90 ? -7.598 13.831 5.210 1.00 64.75 90 ASN A C 1
ATOM 710 O O . ASN A 1 90 ? -8.631 14.487 5.210 1.00 64.75 90 ASN A O 1
ATOM 714 N N . LEU A 1 91 ? -7.600 12.522 4.918 1.00 58.22 91 LEU A N 1
ATOM 715 C CA . LEU A 1 91 ? -8.811 11.812 4.471 1.00 58.22 91 LEU A CA 1
ATOM 716 C C . LEU A 1 91 ? -9.882 11.701 5.564 1.00 58.22 91 LEU A C 1
ATOM 718 O O . LEU A 1 91 ? -11.065 11.583 5.256 1.00 58.22 91 LEU A O 1
ATOM 722 N N . VAL A 1 92 ? -9.481 11.724 6.839 1.00 56.78 92 VAL A N 1
ATOM 723 C CA . VAL A 1 92 ? -10.419 11.727 7.972 1.00 56.78 92 VAL A CA 1
ATOM 724 C C . VAL A 1 92 ? -11.086 13.101 8.109 1.00 56.78 92 VAL A C 1
ATOM 726 O O . VAL A 1 92 ? -12.306 13.169 8.273 1.00 56.78 92 VAL A O 1
ATOM 729 N N . LYS A 1 93 ? -10.308 14.182 7.951 1.00 49.88 93 LYS A N 1
ATOM 730 C CA . LYS A 1 93 ? -10.759 15.576 8.105 1.00 49.88 93 LYS A CA 1
ATOM 731 C C . LYS A 1 93 ? -11.803 15.980 7.069 1.00 49.88 93 LYS A C 1
ATOM 733 O O . LYS A 1 93 ? -12.831 16.536 7.447 1.00 49.88 93 LYS A O 1
ATOM 738 N N . ASP A 1 94 ? -11.599 15.608 5.804 1.00 53.00 94 ASP A N 1
ATOM 739 C CA . ASP A 1 94 ? -12.534 15.940 4.722 1.00 53.00 94 ASP A CA 1
ATOM 740 C C . ASP A 1 94 ? -13.943 15.389 4.997 1.00 53.00 94 ASP A C 1
ATOM 742 O O . ASP A 1 94 ? -14.945 16.021 4.667 1.00 53.00 94 ASP A O 1
ATOM 746 N N . THR A 1 95 ? -14.049 14.227 5.651 1.00 52.59 95 THR A N 1
ATOM 747 C CA . THR A 1 95 ? -15.347 13.642 6.014 1.00 52.59 95 THR A CA 1
ATOM 748 C C . THR A 1 95 ? -16.054 14.385 7.142 1.00 52.59 95 THR A C 1
ATOM 750 O O . THR A 1 95 ? -17.268 14.554 7.069 1.00 52.59 95 THR A O 1
ATOM 753 N N . GLU A 1 96 ? -15.341 14.809 8.187 1.00 53.09 96 GLU A N 1
ATOM 754 C CA . GLU A 1 96 ? -15.955 15.547 9.300 1.00 53.09 96 GLU A CA 1
ATOM 755 C C . GLU A 1 96 ? -16.382 16.956 8.868 1.00 53.09 96 GLU A C 1
ATOM 757 O O . GLU A 1 96 ? -17.476 17.410 9.221 1.00 53.09 96 GLU A O 1
ATOM 762 N N . GLU A 1 97 ? -15.582 17.610 8.024 1.00 53.44 97 GLU A N 1
ATOM 763 C CA . GLU A 1 97 ? -15.923 18.907 7.437 1.00 53.44 97 GLU A CA 1
ATOM 764 C C . GLU A 1 97 ? -17.101 18.795 6.448 1.00 53.44 97 GLU A C 1
ATOM 766 O O . GLU A 1 97 ? -18.047 19.580 6.538 1.00 53.44 97 GLU A O 1
ATOM 771 N N . MET A 1 98 ? -17.137 17.769 5.583 1.00 49.75 98 MET A N 1
ATOM 772 C CA . MET A 1 98 ? -18.269 17.506 4.674 1.00 49.75 98 MET A CA 1
ATOM 773 C C . MET A 1 98 ? -19.568 17.169 5.418 1.00 49.75 98 MET A C 1
ATOM 775 O O . MET A 1 98 ? -20.640 17.644 5.040 1.00 49.75 98 MET A O 1
ATOM 779 N N . VAL A 1 99 ? -19.504 16.365 6.486 1.00 53.44 99 VAL A N 1
ATOM 780 C CA . VAL A 1 99 ? -20.679 16.030 7.313 1.00 53.44 99 VAL A CA 1
ATOM 781 C C . VAL A 1 99 ? -21.213 17.274 8.024 1.00 53.44 99 VAL A C 1
ATOM 783 O O . VAL A 1 99 ? -22.428 17.455 8.097 1.00 53.44 99 VAL A O 1
ATOM 786 N N . THR A 1 100 ? -20.327 18.158 8.485 1.00 53.03 100 THR A N 1
ATOM 787 C CA . THR A 1 100 ? -20.704 19.439 9.099 1.00 53.03 100 THR A CA 1
ATOM 788 C C . THR A 1 100 ? -21.345 20.385 8.078 1.00 53.03 100 THR A C 1
ATOM 790 O O . THR A 1 100 ? -22.336 21.045 8.385 1.00 53.03 100 THR A O 1
ATOM 793 N N . PHE A 1 101 ? -20.835 20.413 6.844 1.00 55.59 101 PHE A N 1
ATOM 794 C CA . PHE A 1 101 ? -21.347 21.257 5.762 1.00 55.59 101 PHE A CA 1
ATOM 795 C C . PHE A 1 101 ? -22.712 20.796 5.216 1.00 55.59 101 PHE A C 1
ATOM 797 O O . PHE A 1 101 ? -23.545 21.622 4.845 1.00 55.59 101 PHE A O 1
ATOM 804 N N . LEU A 1 102 ? -22.974 19.484 5.192 1.00 51.31 102 LEU A N 1
ATOM 805 C CA . LEU A 1 102 ? -24.209 18.900 4.645 1.00 51.31 102 LEU A CA 1
ATOM 806 C C . LEU A 1 102 ? -25.368 18.794 5.648 1.00 51.31 102 LEU A C 1
ATOM 808 O O . LEU A 1 102 ? -26.459 18.373 5.263 1.00 51.31 102 LEU A O 1
ATOM 812 N N . GLN A 1 103 ? -25.182 19.174 6.915 1.00 52.12 103 GLN A N 1
ATOM 813 C CA . GLN A 1 103 ? -26.294 19.325 7.852 1.00 52.12 103 GLN A CA 1
ATOM 814 C C . GLN A 1 103 ? -26.887 20.737 7.724 1.00 52.12 103 GLN A C 1
ATOM 816 O O . GLN A 1 103 ? -26.322 21.679 8.283 1.00 52.12 103 GLN A O 1
ATOM 821 N N . PRO A 1 104 ? -28.036 20.942 7.041 1.00 51.47 104 PRO A N 1
ATOM 822 C CA . PRO A 1 104 ? -28.689 22.241 7.066 1.00 51.47 104 PRO A CA 1
ATOM 823 C C . PRO A 1 104 ? -28.989 22.621 8.519 1.00 51.47 104 PRO A C 1
ATOM 825 O O . PRO A 1 104 ? -29.647 21.885 9.259 1.00 51.47 104 PRO A O 1
ATOM 828 N N . SER A 1 105 ? -28.508 23.796 8.920 1.00 55.59 105 SER A N 1
ATOM 829 C CA . SER A 1 105 ? -28.631 24.383 10.263 1.00 55.59 105 SER A CA 1
ATOM 830 C C . SER A 1 105 ? -30.077 24.433 10.789 1.00 55.59 105 SER A C 1
ATOM 832 O O . SER A 1 105 ? -30.310 24.481 12.001 1.00 55.59 105 SER A O 1
ATOM 834 N N . SER A 1 106 ? -31.057 24.340 9.890 1.00 49.62 106 SER A N 1
ATOM 835 C CA . SER A 1 106 ? -32.489 24.191 10.159 1.00 49.62 106 SER A CA 1
ATOM 836 C C . SER A 1 106 ? -32.846 22.900 10.915 1.00 49.62 106 SER A C 1
ATOM 838 O O . SER A 1 106 ? -33.722 22.924 11.778 1.00 49.62 106 SER A O 1
ATOM 840 N N . MET A 1 107 ? -32.148 21.788 10.658 1.00 52.78 107 MET A N 1
ATOM 841 C CA . MET A 1 107 ? -32.434 20.482 11.274 1.00 52.78 107 MET A CA 1
ATOM 842 C C . MET A 1 107 ? -31.941 20.385 12.724 1.00 52.78 107 MET A C 1
ATOM 844 O O . MET A 1 107 ? -32.590 19.753 13.558 1.00 52.78 107 MET A O 1
ATOM 848 N N . ASN A 1 108 ? -30.854 21.085 13.070 1.00 55.59 108 ASN A N 1
ATOM 849 C CA . ASN A 1 108 ? -30.345 21.111 14.446 1.00 55.59 108 ASN A CA 1
ATOM 850 C C . ASN A 1 108 ? -31.244 21.921 15.392 1.00 55.59 108 ASN A C 1
ATOM 852 O O . ASN A 1 108 ? -31.383 21.558 16.563 1.00 55.59 108 ASN A O 1
ATOM 856 N N . LYS A 1 109 ? -31.911 22.974 14.896 1.00 54.94 109 LYS A N 1
ATOM 857 C CA . LYS A 1 109 ? -32.845 23.784 15.700 1.00 54.94 109 LYS A CA 1
ATOM 858 C C . LYS A 1 109 ? -34.131 23.025 16.037 1.00 54.94 109 LYS A C 1
ATOM 860 O O . LYS A 1 109 ? -34.551 23.055 17.192 1.00 54.94 109 LYS A O 1
ATOM 865 N N . LEU A 1 110 ? -34.704 22.298 15.074 1.00 52.94 110 LEU A N 1
ATOM 866 C CA . LEU A 1 110 ? -35.906 21.476 15.277 1.00 52.94 110 LEU A CA 1
ATOM 867 C C . LEU A 1 110 ? -35.658 20.331 16.270 1.00 52.94 110 LEU A C 1
ATOM 869 O O . LEU A 1 110 ? -36.447 20.156 17.199 1.00 52.94 110 LEU A O 1
ATOM 873 N N . ALA A 1 111 ? -34.521 19.635 16.155 1.00 52.66 111 ALA A N 1
ATOM 874 C CA . ALA A 1 111 ? -34.148 18.569 17.086 1.00 52.66 111 ALA A CA 1
ATOM 875 C C . ALA A 1 111 ? -33.933 19.096 18.519 1.00 52.66 111 ALA A C 1
ATOM 877 O O . ALA A 1 111 ? -34.469 18.536 19.477 1.00 52.66 111 ALA A O 1
ATOM 878 N N . HIS A 1 112 ? -33.226 20.221 18.686 1.00 50.97 112 HIS A N 1
ATOM 879 C CA . HIS A 1 112 ? -33.018 20.826 20.008 1.00 50.97 112 HIS A CA 1
ATOM 880 C C . HIS A 1 112 ? -34.319 21.370 20.616 1.00 50.97 112 HIS A C 1
ATOM 882 O O . HIS A 1 112 ? -34.503 21.297 21.832 1.00 50.97 112 HIS A O 1
ATOM 888 N N . GLN A 1 113 ? -35.240 21.891 19.801 1.00 56.53 113 GLN A N 1
ATOM 889 C CA . GLN A 1 113 ? -36.536 22.381 20.269 1.00 56.53 113 GLN A CA 1
ATOM 890 C C . GLN A 1 113 ? -37.471 21.230 20.666 1.00 56.53 113 GLN A C 1
ATOM 892 O O . GLN A 1 113 ? -38.106 21.310 21.720 1.00 56.53 113 GLN A O 1
ATOM 897 N N . GLN A 1 114 ? -37.491 20.131 19.903 1.00 54.22 114 GLN A N 1
ATOM 8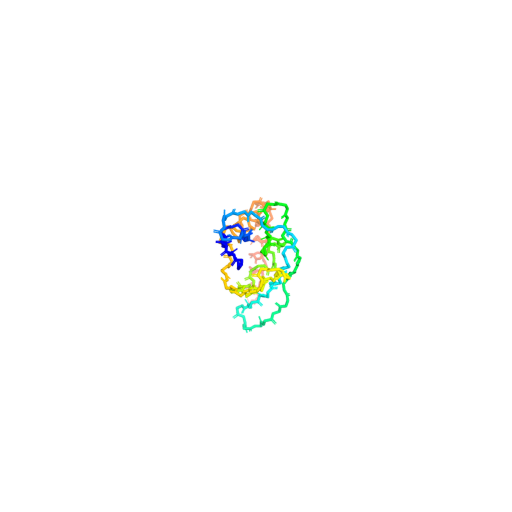98 C CA . GLN A 1 114 ? -38.255 18.926 20.244 1.00 54.22 114 GLN A CA 1
ATOM 899 C C . GLN A 1 114 ? -37.731 18.266 21.523 1.00 54.22 114 GLN A C 1
ATOM 901 O O . GLN A 1 114 ? -38.519 18.049 22.444 1.00 54.22 114 GLN A O 1
ATOM 906 N N . VAL A 1 115 ? -36.414 18.075 21.664 1.00 55.19 115 VAL A N 1
ATOM 907 C CA . VAL A 1 115 ? -35.807 17.511 22.886 1.00 55.19 115 VAL A CA 1
ATOM 908 C C . VAL A 1 115 ? -36.071 18.400 24.112 1.00 55.19 115 VAL A C 1
ATOM 910 O O . VAL A 1 115 ? -36.431 17.896 25.179 1.00 55.19 115 VAL A O 1
ATOM 913 N N . ARG A 1 116 ? -35.984 19.732 23.972 1.00 55.91 116 ARG A N 1
ATOM 914 C CA . ARG A 1 116 ? -36.320 20.677 25.057 1.00 55.91 116 ARG A CA 1
ATOM 915 C C . ARG A 1 116 ? -37.806 20.651 25.423 1.00 55.91 116 ARG A C 1
ATOM 917 O O . ARG A 1 116 ? -38.130 20.729 26.607 1.00 55.91 116 ARG A O 1
ATOM 924 N N . SER A 1 117 ? -38.701 20.522 24.442 1.00 58.62 117 SER A N 1
ATOM 925 C CA . SER A 1 117 ? -40.149 20.425 24.682 1.00 58.62 117 SER A CA 1
ATOM 926 C C . SER A 1 117 ? -40.537 19.119 25.389 1.00 58.62 117 SER A C 1
ATOM 928 O O . SER A 1 117 ? -41.319 19.146 26.339 1.00 58.62 117 SER A O 1
ATOM 930 N N . MET A 1 118 ? -39.910 17.999 25.009 1.00 51.78 118 MET A N 1
ATOM 931 C CA . MET A 1 118 ? -40.120 16.688 25.627 1.00 51.78 118 MET A CA 1
ATOM 932 C C . MET A 1 118 ? -39.599 16.647 27.067 1.00 51.78 118 MET A C 1
ATOM 934 O O . MET A 1 118 ? -40.286 16.137 27.951 1.00 51.78 118 MET A O 1
ATOM 938 N N . ASN A 1 119 ? -38.429 17.236 27.338 1.00 51.44 119 ASN A N 1
ATOM 939 C CA . ASN A 1 119 ? -37.908 17.323 28.704 1.00 51.44 119 ASN A CA 1
ATOM 940 C C . ASN A 1 119 ? -38.757 18.249 29.585 1.00 51.44 119 ASN A C 1
ATOM 942 O O . ASN A 1 119 ? -39.023 17.898 30.728 1.00 51.44 119 ASN A O 1
ATOM 946 N N . ARG A 1 120 ? -39.279 19.373 29.069 1.00 57.47 120 ARG A N 1
ATOM 947 C CA . ARG A 1 120 ? -40.204 20.234 29.835 1.00 57.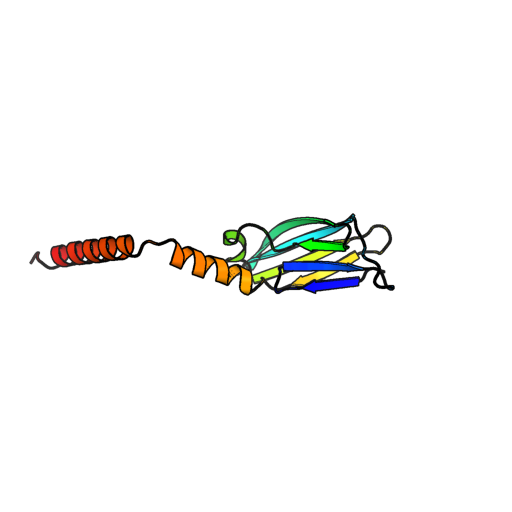47 120 ARG A CA 1
ATOM 948 C C . ARG A 1 120 ? -41.502 19.527 30.238 1.00 57.47 120 ARG A C 1
ATOM 950 O O . ARG A 1 120 ? -42.016 19.813 31.314 1.00 57.47 120 ARG A O 1
ATOM 957 N N . MET A 1 121 ? -42.018 18.613 29.414 1.00 54.06 121 MET A N 1
ATOM 958 C CA . MET A 1 121 ? -43.207 17.819 29.755 1.00 54.06 121 MET A CA 1
ATOM 959 C C . MET A 1 121 ? -42.929 16.766 30.835 1.00 54.06 121 MET A C 1
ATOM 961 O O . MET A 1 121 ? -43.783 16.540 31.688 1.00 54.06 121 MET A O 1
ATOM 965 N N . LYS A 1 122 ? -41.725 16.176 30.865 1.00 52.09 122 LYS A N 1
ATOM 966 C CA . LYS A 1 122 ? -41.351 15.171 31.877 1.00 52.09 122 LYS A CA 1
ATOM 967 C C . LYS A 1 122 ? -41.246 15.723 33.306 1.00 52.09 122 LYS A C 1
ATOM 969 O O . LYS A 1 122 ? -41.447 14.964 34.245 1.00 52.09 122 LYS A O 1
ATOM 974 N N . TYR A 1 123 ? -40.972 17.019 33.484 1.00 50.19 123 TYR A N 1
ATOM 975 C CA . TYR A 1 123 ? -40.815 17.646 34.810 1.00 50.19 123 TYR A CA 1
ATOM 976 C C . TYR A 1 123 ? -42.061 18.393 35.319 1.00 50.19 123 TYR A C 1
ATOM 978 O O . TYR A 1 123 ? -41.991 19.033 36.364 1.00 50.19 123 TYR A O 1
ATOM 986 N N . LYS A 1 124 ? -43.197 18.328 34.607 1.00 52.88 124 LYS A N 1
ATOM 987 C CA . LYS A 1 124 ? -44.450 18.999 35.008 1.00 52.88 124 LYS A CA 1
ATOM 988 C C . LYS A 1 124 ? -45.503 18.050 35.603 1.00 52.88 124 LYS A C 1
ATOM 990 O O . LYS A 1 124 ? -46.634 18.464 35.818 1.00 52.88 124 LYS A O 1
ATOM 995 N N . VAL A 1 125 ? -45.141 16.793 35.868 1.00 53.72 125 VAL A N 1
ATOM 996 C CA . VAL A 1 125 ? -46.013 15.815 36.538 1.00 53.72 125 VAL A CA 1
ATOM 997 C C . VAL A 1 125 ? -45.433 15.492 37.916 1.00 53.72 125 VAL A C 1
ATOM 999 O O . VAL A 1 125 ? -44.650 14.557 38.070 1.00 53.72 125 VAL A O 1
ATOM 1002 N N . LYS A 1 126 ? -45.794 16.319 38.897 1.00 43.16 126 LYS A N 1
ATOM 1003 C CA . LY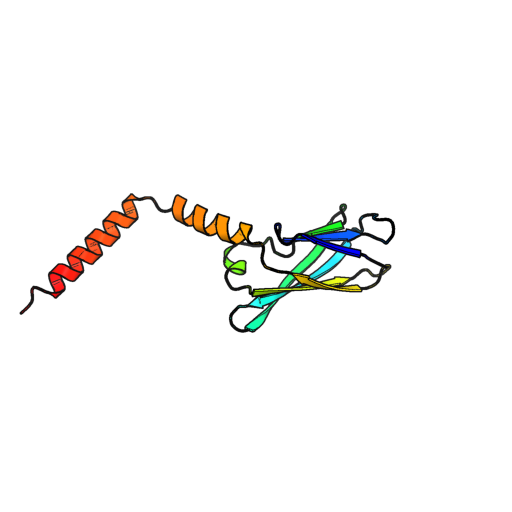S A 1 126 ? -45.911 16.001 40.323 1.00 43.16 126 LYS A CA 1
ATOM 1004 C C . LYS A 1 126 ? -46.954 16.931 40.923 1.00 43.16 126 LYS A C 1
ATOM 1006 O O . LYS A 1 126 ? -46.943 18.119 40.529 1.00 43.16 126 LYS A O 1
#

Organism: NCBI:txid151035

Radius of gyration: 22.47 Å; chains: 1; bounding box: 64×36×56 Å